Protein AF-A0A3D3JZI8-F1 (afdb_monomer_lite)

Sequence (109 aa):
FFLASILFCLAGCSRTSESNSRIYIEGKMSGNLIAPDAIEVKIVNEGLIISETKLASDYAFKLSGPLVSSGYSELQINKKIKSFSASKPGCILNSDSKSIQIPAGTTYL

pLDDT: mean 84.15, std 17.11, range [43.41, 98.12]

Radius of gyration: 20.2 Å; chains: 1; bounding box: 57×46×51 Å

Secondary structure (DSSP, 8-state):
----------S------GGG-EEEEEEEEESS---GGG-EEEEEETTEEEEEEEPPTTSEEEEEEE---SS-EEEEESS--SEEEESSTT-EE-TTSSEEEEPTTS---

Structure (mmCIF, N/CA/C/O backbone):
data_AF-A0A3D3JZI8-F1
#
_entry.id   AF-A0A3D3JZI8-F1
#
loop_
_atom_site.group_PDB
_atom_site.id
_atom_site.type_symbol
_atom_site.label_atom_id
_atom_site.label_alt_id
_atom_site.label_comp_id
_atom_site.label_asym_id
_atom_site.label_entity_id
_atom_site.label_seq_id
_atom_site.pdbx_PDB_ins_code
_atom_site.Cartn_x
_atom_site.Cartn_y
_atom_site.Cartn_z
_atom_site.occupancy
_atom_site.B_iso_or_equiv
_atom_site.auth_seq_id
_atom_site.auth_comp_id
_atom_site.auth_asym_id
_atom_site.auth_atom_id
_atom_site.pdbx_PDB_model_num
ATOM 1 N N . PHE A 1 1 ? 43.419 -35.975 -35.954 1.00 43.41 1 PHE A N 1
ATOM 2 C CA . PHE A 1 1 ? 43.543 -34.823 -35.042 1.00 43.41 1 PHE A CA 1
ATOM 3 C C . PHE A 1 1 ? 42.396 -33.877 -35.358 1.00 43.41 1 PHE A C 1
ATOM 5 O O . PHE A 1 1 ? 42.267 -33.436 -36.490 1.00 43.41 1 PHE A O 1
ATOM 12 N N . PHE A 1 2 ? 41.485 -33.755 -34.401 1.00 43.69 2 PHE A N 1
ATOM 13 C CA . PHE A 1 2 ? 40.118 -33.249 -34.511 1.00 43.69 2 PHE A CA 1
ATOM 14 C C . PHE A 1 2 ? 40.155 -31.726 -34.305 1.00 43.69 2 PHE A C 1
ATOM 16 O O . PHE A 1 2 ? 40.405 -31.291 -33.185 1.00 43.69 2 PHE A O 1
ATOM 23 N N . LEU A 1 3 ? 39.998 -30.909 -35.355 1.00 50.66 3 LEU A N 1
ATOM 24 C CA . LEU A 1 3 ? 40.055 -29.446 -35.220 1.00 50.66 3 LEU A CA 1
ATOM 25 C C . LEU A 1 3 ? 38.669 -28.817 -35.418 1.00 50.66 3 LEU A C 1
ATOM 27 O O . LEU A 1 3 ? 38.298 -28.369 -36.496 1.00 50.66 3 LEU A O 1
ATOM 31 N N . ALA A 1 4 ? 37.919 -28.849 -34.318 1.00 52.25 4 ALA A N 1
ATOM 32 C CA . ALA A 1 4 ? 37.066 -27.769 -33.833 1.00 52.25 4 ALA A CA 1
ATOM 33 C C . ALA A 1 4 ? 36.132 -27.080 -34.849 1.00 52.25 4 ALA A C 1
ATOM 35 O O . ALA A 1 4 ? 36.201 -25.875 -35.081 1.00 52.25 4 ALA A O 1
ATOM 36 N N . SER A 1 5 ? 35.142 -27.828 -35.339 1.00 57.66 5 SER A N 1
ATOM 37 C CA . SER A 1 5 ? 33.788 -27.274 -35.426 1.00 57.66 5 SER A CA 1
ATOM 38 C C . SER A 1 5 ? 33.321 -26.993 -33.999 1.00 57.66 5 SER 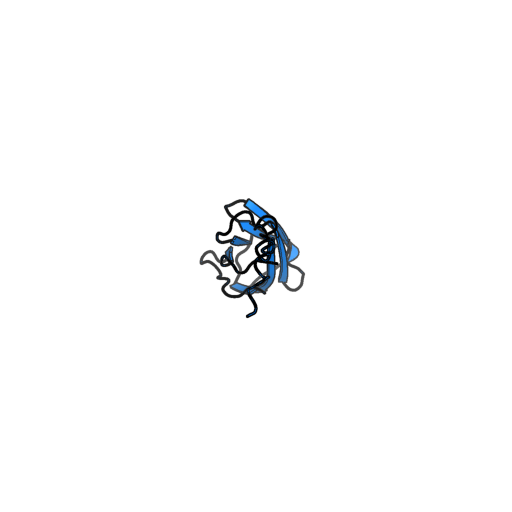A C 1
ATOM 40 O O . SER A 1 5 ? 33.234 -27.944 -33.240 1.00 57.66 5 SER A O 1
ATOM 42 N N . ILE A 1 6 ? 33.118 -25.727 -33.626 1.00 61.94 6 ILE A N 1
ATOM 43 C CA . ILE A 1 6 ? 32.217 -25.190 -32.580 1.00 61.94 6 ILE A CA 1
ATOM 44 C C . ILE A 1 6 ? 32.674 -23.740 -32.362 1.00 61.94 6 ILE A C 1
ATOM 46 O O . ILE A 1 6 ? 33.572 -23.475 -31.572 1.00 61.94 6 ILE A O 1
ATOM 50 N N . LEU A 1 7 ? 32.074 -22.789 -33.079 1.00 54.59 7 LEU A N 1
ATOM 51 C CA . LEU A 1 7 ? 31.958 -21.413 -32.585 1.00 54.59 7 LEU A CA 1
ATOM 52 C C . LEU A 1 7 ? 30.802 -20.692 -33.292 1.00 54.59 7 LEU A C 1
ATOM 54 O O . LEU A 1 7 ? 30.973 -19.699 -33.987 1.00 54.59 7 LEU A O 1
ATOM 58 N N . PHE A 1 8 ? 29.599 -21.237 -33.121 1.00 51.75 8 PHE A N 1
ATOM 59 C CA . PHE A 1 8 ? 28.338 -20.596 -33.502 1.00 51.75 8 PHE A CA 1
ATOM 60 C C . PHE A 1 8 ? 27.408 -20.579 -32.277 1.00 51.75 8 PHE A C 1
ATOM 62 O O . PHE A 1 8 ? 26.333 -21.159 -32.280 1.00 51.75 8 PHE A O 1
ATOM 69 N N . CYS A 1 9 ? 27.864 -19.955 -31.184 1.00 52.31 9 CYS A N 1
ATOM 70 C CA . CYS A 1 9 ? 27.094 -19.798 -29.940 1.00 52.31 9 CYS A CA 1
ATOM 71 C C . CYS A 1 9 ? 27.108 -18.345 -29.435 1.00 52.31 9 CYS A C 1
ATOM 73 O O . CYS A 1 9 ? 27.309 -18.105 -28.250 1.00 52.31 9 CYS A O 1
ATOM 75 N N . LEU A 1 10 ? 26.926 -17.358 -30.321 1.00 50.56 10 LEU A N 1
ATOM 76 C CA . LEU A 1 10 ? 26.801 -15.946 -29.910 1.00 50.56 10 LEU A CA 1
ATOM 77 C C . LEU A 1 10 ? 25.410 -15.339 -30.149 1.00 50.56 10 LEU A C 1
ATOM 79 O O . LEU A 1 10 ? 25.210 -14.155 -29.900 1.00 50.56 10 LEU A O 1
ATOM 83 N N . ALA A 1 11 ? 24.419 -16.135 -30.551 1.00 57.06 11 ALA A N 1
ATOM 84 C CA . ALA A 1 11 ? 23.027 -15.699 -30.611 1.00 57.06 11 ALA A CA 1
ATOM 85 C C . ALA A 1 11 ? 22.235 -16.371 -29.484 1.00 57.06 11 ALA A C 1
ATOM 87 O O . ALA A 1 11 ? 21.705 -17.463 -29.666 1.00 57.06 11 ALA A O 1
ATOM 88 N N . GLY A 1 12 ? 22.195 -15.758 -28.299 1.00 52.25 12 GLY A N 1
ATOM 89 C CA . GLY A 1 12 ? 21.444 -16.369 -27.201 1.00 52.25 12 GLY A CA 1
ATOM 90 C C . GLY A 1 12 ? 21.507 -15.710 -25.831 1.00 52.25 12 GLY A C 1
ATOM 91 O O . GLY A 1 12 ? 21.395 -16.421 -24.846 1.00 52.25 12 GLY A O 1
ATOM 92 N N . CYS A 1 13 ? 21.655 -14.390 -25.731 1.00 53.34 13 CYS A N 1
ATOM 93 C CA . CYS A 1 13 ? 21.175 -13.686 -24.541 1.00 53.34 13 CYS A CA 1
ATOM 94 C C . CYS A 1 13 ? 20.096 -12.718 -24.998 1.00 53.34 13 CYS A C 1
ATOM 96 O O . CYS A 1 13 ? 20.380 -11.603 -25.440 1.00 53.34 13 CYS A O 1
ATOM 98 N N . SER A 1 14 ? 18.847 -13.175 -24.935 1.00 49.62 14 SER A N 1
ATOM 99 C CA . SER A 1 14 ? 17.686 -12.296 -24.936 1.00 49.62 14 SER A CA 1
ATOM 100 C C . SER A 1 14 ? 17.922 -11.225 -23.878 1.00 49.62 14 SER A C 1
ATOM 102 O O . SER A 1 14 ? 17.930 -11.513 -22.682 1.00 49.62 14 SER A O 1
ATOM 104 N N . ARG A 1 15 ? 18.156 -9.986 -24.319 1.00 45.03 15 ARG A N 1
ATOM 105 C CA . ARG A 1 15 ? 18.004 -8.823 -23.453 1.00 45.03 15 ARG A CA 1
ATOM 106 C C . ARG A 1 15 ? 16.526 -8.788 -23.093 1.00 45.03 15 ARG A C 1
ATOM 108 O O . ARG A 1 15 ? 15.723 -8.269 -23.864 1.00 45.03 15 ARG A O 1
ATOM 115 N N . THR A 1 16 ? 16.162 -9.392 -21.968 1.00 48.59 16 THR A N 1
ATOM 116 C CA . THR A 1 16 ? 14.909 -9.090 -21.283 1.00 48.59 16 THR A CA 1
ATOM 117 C C . THR A 1 16 ? 15.047 -7.635 -20.862 1.00 48.59 16 THR A C 1
ATOM 119 O O . THR A 1 16 ? 15.605 -7.329 -19.814 1.00 48.59 16 THR A O 1
ATOM 122 N N . SER A 1 17 ? 14.725 -6.721 -21.776 1.00 49.16 17 SER A N 1
ATOM 123 C CA . SER A 1 17 ? 14.827 -5.299 -21.518 1.00 49.16 17 SER A CA 1
ATOM 124 C C . SER A 1 17 ? 13.854 -4.978 -20.395 1.00 49.16 17 SER A C 1
ATOM 126 O O . SER A 1 17 ? 12.710 -5.429 -20.387 1.00 49.16 17 SER A O 1
ATOM 128 N N . GLU A 1 18 ? 14.322 -4.171 -19.456 1.00 54.19 18 GLU A N 1
ATOM 129 C CA . GLU A 1 18 ? 13.637 -3.637 -18.275 1.00 54.19 18 GLU A CA 1
ATOM 130 C C . GLU A 1 18 ? 12.272 -2.963 -18.567 1.00 54.19 18 GLU A C 1
ATOM 132 O O . GLU A 1 18 ? 11.579 -2.544 -17.643 1.00 54.19 18 GLU A O 1
ATOM 137 N N . SER A 1 19 ? 11.859 -2.913 -19.840 1.00 54.41 19 SER A N 1
ATOM 138 C CA . SER A 1 19 ? 10.663 -2.299 -20.421 1.00 54.41 19 SER A CA 1
ATOM 139 C C . SER A 1 19 ? 9.324 -2.783 -19.856 1.00 54.41 19 SER A C 1
ATOM 141 O O . SER A 1 19 ? 8.317 -2.129 -20.108 1.00 54.41 19 SER A O 1
ATOM 143 N N . ASN A 1 20 ? 9.276 -3.905 -19.136 1.00 65.00 20 ASN A N 1
ATOM 144 C CA . ASN A 1 20 ? 8.046 -4.422 -18.521 1.00 65.00 20 ASN A CA 1
ATOM 145 C C . ASN A 1 20 ? 8.178 -4.622 -17.008 1.00 65.00 20 ASN A C 1
ATOM 147 O O . ASN A 1 20 ? 7.393 -5.367 -16.425 1.00 65.00 20 ASN A O 1
ATOM 151 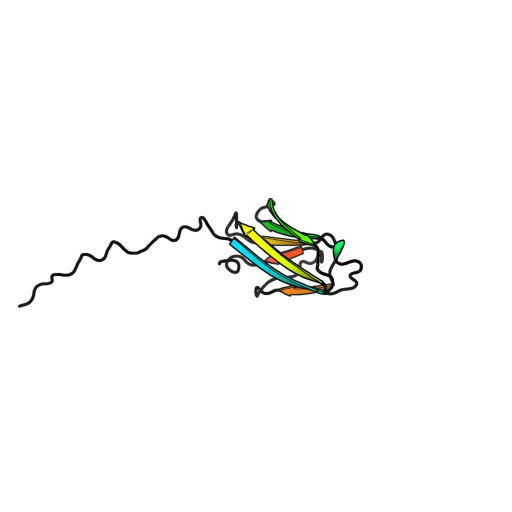N N . SER A 1 21 ? 9.156 -3.975 -16.367 1.00 79.44 21 SER A N 1
ATOM 152 C CA . SER A 1 21 ? 9.301 -4.054 -14.914 1.00 79.44 21 SER A CA 1
ATOM 153 C C . SER A 1 21 ? 8.025 -3.548 -14.247 1.00 79.44 21 SER A C 1
ATOM 155 O O . SER A 1 21 ? 7.536 -2.455 -14.541 1.00 79.44 21 SER A O 1
ATOM 157 N N . ARG A 1 22 ? 7.463 -4.352 -13.348 1.00 85.69 22 ARG A N 1
ATOM 158 C CA . ARG A 1 22 ? 6.279 -3.989 -12.569 1.00 85.69 22 ARG A CA 1
ATOM 159 C C . ARG A 1 22 ? 6.649 -3.909 -11.109 1.00 85.69 22 ARG A C 1
ATOM 161 O O . ARG A 1 22 ? 7.569 -4.575 -10.659 1.00 85.69 22 ARG A O 1
ATOM 168 N N . ILE A 1 23 ? 5.902 -3.104 -10.376 1.00 89.00 23 ILE A N 1
ATOM 169 C CA . ILE A 1 23 ? 5.852 -3.160 -8.927 1.00 89.00 23 ILE A CA 1
ATOM 170 C C . ILE A 1 23 ? 4.618 -3.936 -8.504 1.00 89.00 23 ILE A C 1
ATOM 172 O O . ILE A 1 23 ? 3.539 -3.752 -9.062 1.00 89.00 23 ILE A O 1
ATOM 176 N N . TYR A 1 24 ? 4.797 -4.824 -7.531 1.00 91.56 24 TYR A N 1
ATOM 177 C CA . TYR A 1 24 ? 3.736 -5.578 -6.883 1.00 91.56 24 TYR A CA 1
ATOM 178 C C . TYR A 1 24 ? 3.983 -5.604 -5.382 1.00 91.56 24 TYR A C 1
ATOM 180 O O . TYR A 1 24 ? 5.070 -5.982 -4.937 1.00 91.56 24 TYR A O 1
ATOM 188 N N . ILE A 1 25 ? 2.964 -5.251 -4.608 1.00 93.25 25 ILE A N 1
ATOM 189 C CA . ILE A 1 25 ? 3.010 -5.334 -3.154 1.00 93.25 25 ILE A CA 1
ATOM 190 C C . ILE A 1 25 ? 1.616 -5.590 -2.595 1.00 93.25 25 ILE A C 1
ATOM 192 O O . ILE A 1 25 ? 0.618 -5.020 -3.034 1.00 93.25 25 ILE A O 1
ATOM 196 N N . GLU A 1 26 ? 1.561 -6.466 -1.606 1.00 96.19 26 GLU A N 1
ATOM 197 C CA . GLU A 1 26 ? 0.370 -6.736 -0.813 1.00 96.19 26 GLU A CA 1
ATOM 198 C C . GLU A 1 26 ? 0.762 -6.768 0.656 1.00 96.19 26 GLU A C 1
ATOM 200 O O . GLU A 1 26 ? 1.935 -6.951 0.992 1.00 96.19 26 GLU A O 1
ATOM 205 N N . GLY A 1 27 ? -0.208 -6.572 1.533 1.00 96.69 27 GLY A N 1
ATOM 206 C CA . GLY A 1 27 ? 0.063 -6.485 2.954 1.00 96.69 27 GLY A CA 1
ATOM 207 C C . GLY A 1 27 ? -1.176 -6.200 3.774 1.00 96.69 27 GLY A C 1
ATOM 208 O O . GLY A 1 27 ? -2.290 -6.158 3.252 1.00 96.69 27 GLY A O 1
ATOM 209 N N . LYS A 1 28 ? -0.965 -5.985 5.071 1.00 97.44 28 LYS A N 1
ATOM 210 C CA . LYS A 1 28 ? -2.002 -5.558 6.019 1.00 97.44 28 LYS A CA 1
ATOM 211 C C . LYS A 1 28 ? -1.510 -4.401 6.866 1.00 97.44 28 LYS A C 1
ATOM 213 O O . LYS A 1 28 ? -0.347 -4.393 7.273 1.00 97.44 28 LYS A O 1
ATOM 218 N N . MET A 1 29 ? -2.400 -3.461 7.155 1.00 95.50 29 MET A N 1
ATOM 219 C CA . MET A 1 29 ? -2.131 -2.336 8.049 1.00 95.50 29 MET A CA 1
ATOM 220 C C . MET A 1 29 ? -2.763 -2.568 9.415 1.00 95.50 29 MET A C 1
ATOM 222 O O . MET A 1 29 ? -3.848 -3.131 9.525 1.00 95.50 29 MET A O 1
ATOM 226 N N . SER A 1 30 ? -2.091 -2.084 10.454 1.00 90.19 30 SER A N 1
ATOM 227 C CA . SER A 1 30 ? -2.536 -2.204 11.838 1.00 90.19 30 SER A CA 1
ATOM 228 C C . SER A 1 30 ? -2.438 -0.857 12.554 1.00 90.19 30 SER A C 1
ATOM 230 O O . SER A 1 30 ? -1.531 -0.052 12.322 1.00 90.19 30 SER A O 1
ATOM 232 N N . GLY A 1 31 ? -3.380 -0.607 13.460 1.00 79.44 31 GLY A N 1
ATOM 233 C CA . GLY A 1 31 ? -3.479 0.624 14.243 1.00 79.44 31 GLY A CA 1
ATOM 234 C C . GLY A 1 31 ? -4.912 0.885 14.700 1.00 79.44 31 GLY A C 1
ATOM 235 O O . GLY A 1 31 ? -5.772 0.020 14.564 1.00 79.44 31 GLY A O 1
ATOM 236 N N . ASN A 1 32 ? -5.179 2.095 15.195 1.00 82.25 32 ASN A N 1
ATOM 237 C CA . ASN A 1 32 ? -6.545 2.562 15.467 1.00 82.25 32 ASN A CA 1
ATOM 238 C C . ASN A 1 32 ? -7.210 3.012 14.157 1.00 82.25 32 ASN A C 1
ATOM 240 O O . ASN A 1 32 ? -7.514 4.189 13.967 1.00 82.25 32 ASN A O 1
ATOM 244 N N . LEU A 1 33 ? -7.340 2.075 13.220 1.00 85.06 33 LEU A N 1
ATOM 245 C CA . LEU A 1 33 ? -7.923 2.299 11.906 1.00 85.06 33 LEU A CA 1
ATOM 246 C C . LEU A 1 33 ? -9.425 2.021 11.989 1.00 85.06 33 LEU A C 1
ATOM 248 O O . LEU A 1 33 ? -9.839 0.943 12.398 1.00 85.06 33 LEU A O 1
ATOM 252 N N . ILE A 1 34 ? -10.232 3.013 11.625 1.00 88.19 34 ILE A N 1
ATOM 253 C CA 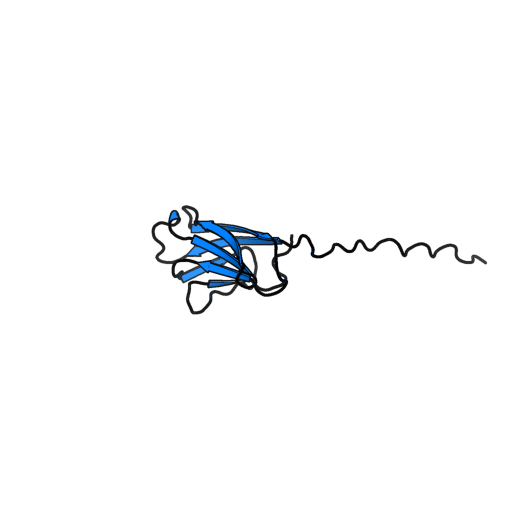. ILE A 1 34 ? -11.693 2.920 11.542 1.00 88.19 34 ILE A CA 1
ATOM 254 C C . ILE A 1 34 ? -12.062 3.190 10.083 1.00 88.19 34 ILE A C 1
ATOM 256 O O . ILE A 1 34 ? -11.418 4.030 9.456 1.00 88.19 34 ILE A O 1
ATOM 260 N N . ALA A 1 35 ? -13.088 2.504 9.570 1.00 92.19 35 ALA A N 1
ATOM 261 C CA . ALA A 1 35 ? -13.545 2.611 8.180 1.00 92.19 35 ALA A CA 1
ATOM 262 C C . ALA A 1 35 ? -12.421 2.293 7.164 1.00 92.19 35 ALA A C 1
ATOM 264 O O . ALA A 1 35 ? -11.866 3.202 6.542 1.00 92.19 35 ALA A O 1
ATOM 265 N N . PRO A 1 36 ? -12.028 1.011 7.016 1.00 91.44 36 PRO A N 1
ATOM 266 C CA . PRO A 1 36 ? -10.939 0.616 6.115 1.00 91.44 36 PRO A CA 1
ATOM 267 C C . PRO A 1 36 ? -11.151 1.062 4.657 1.00 91.44 36 PRO A C 1
ATOM 269 O O . PRO A 1 36 ? -10.200 1.437 3.977 1.00 91.44 36 PRO A O 1
ATOM 272 N N . ASP A 1 37 ? -12.397 1.131 4.201 1.00 93.88 37 ASP A N 1
ATOM 273 C CA . ASP A 1 37 ? -12.801 1.598 2.871 1.00 93.88 37 ASP A CA 1
ATOM 274 C C . ASP A 1 37 ? -12.606 3.113 2.639 1.00 93.88 37 ASP A C 1
ATOM 276 O O . ASP A 1 37 ? -12.694 3.596 1.503 1.00 93.88 37 ASP A O 1
ATOM 280 N N . ALA A 1 38 ? -12.318 3.878 3.695 1.00 94.38 38 ALA A N 1
ATOM 281 C CA . ALA A 1 38 ? -11.920 5.284 3.625 1.00 94.38 38 ALA A CA 1
ATOM 282 C C . ALA A 1 38 ? -10.390 5.481 3.632 1.00 94.38 38 ALA A C 1
ATOM 284 O O . ALA A 1 38 ? -9.909 6.610 3.473 1.00 94.38 38 ALA A O 1
ATOM 285 N N . ILE A 1 39 ? -9.615 4.410 3.832 1.00 96.19 39 ILE A N 1
ATOM 286 C CA . ILE A 1 39 ? -8.153 4.461 3.869 1.00 96.19 39 ILE A CA 1
ATOM 287 C C . ILE A 1 39 ? -7.615 4.151 2.475 1.00 96.19 39 ILE A C 1
ATOM 289 O O . ILE A 1 39 ? -7.698 3.019 2.004 1.00 96.19 39 ILE A O 1
ATOM 293 N N . GLU A 1 40 ? -7.057 5.170 1.831 1.00 97.62 40 GLU A N 1
ATOM 294 C CA . GLU A 1 40 ? -6.432 5.071 0.514 1.00 97.62 40 GLU A CA 1
ATOM 295 C C . GLU A 1 40 ? -4.948 4.751 0.651 1.00 97.62 40 GLU A C 1
ATOM 297 O O . GLU A 1 40 ? -4.246 5.354 1.470 1.00 97.62 40 GLU A O 1
ATOM 302 N N . VAL A 1 41 ? -4.478 3.842 -0.198 1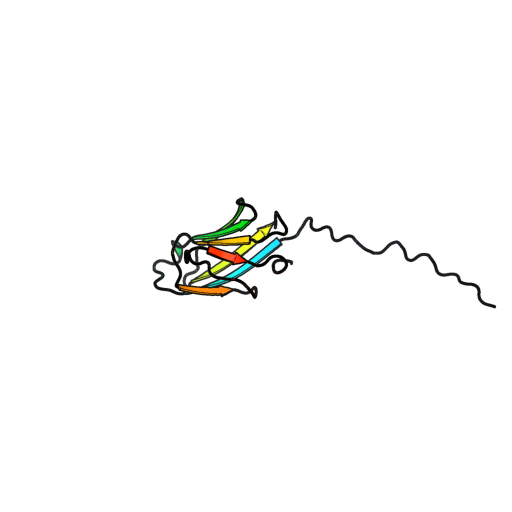.00 98.06 41 VAL A N 1
ATOM 303 C CA . VAL A 1 41 ? -3.076 3.448 -0.322 1.00 98.06 41 VAL A CA 1
ATOM 304 C C . VAL A 1 41 ? -2.664 3.597 -1.780 1.00 98.06 41 VAL A C 1
ATOM 306 O O . VAL A 1 41 ? -3.339 3.075 -2.668 1.00 98.06 41 VAL A O 1
ATOM 309 N N . LYS A 1 42 ? -1.562 4.304 -2.033 1.00 98.12 42 LYS A N 1
ATOM 310 C CA . LYS A 1 42 ? -1.075 4.622 -3.383 1.00 98.12 42 LYS A CA 1
ATOM 311 C C . LYS A 1 42 ? 0.365 4.179 -3.536 1.00 98.12 42 LYS A C 1
ATOM 313 O O . LYS A 1 42 ? 1.170 4.485 -2.665 1.00 98.12 42 LYS A O 1
ATOM 318 N N . ILE A 1 43 ? 0.700 3.513 -4.638 1.00 96.12 43 ILE A N 1
ATOM 319 C CA . ILE A 1 43 ? 2.103 3.372 -5.038 1.00 96.12 43 ILE A CA 1
ATOM 320 C C . ILE A 1 43 ? 2.525 4.672 -5.714 1.00 96.12 43 ILE A C 1
ATOM 322 O O . ILE A 1 43 ? 1.902 5.082 -6.695 1.00 96.12 43 ILE A O 1
ATOM 326 N N . VAL A 1 44 ? 3.609 5.266 -5.227 1.00 95.88 44 VAL A N 1
ATOM 327 C CA . VAL A 1 44 ? 4.271 6.419 -5.833 1.00 95.88 44 VAL A CA 1
ATOM 328 C C . VAL A 1 44 ? 5.705 6.050 -6.202 1.00 95.88 44 VAL A C 1
ATOM 330 O O . VAL A 1 44 ? 6.422 5.452 -5.402 1.00 95.88 44 VAL A O 1
ATOM 333 N N . ASN A 1 45 ? 6.132 6.401 -7.413 1.00 92.12 45 ASN A N 1
ATOM 334 C CA . ASN A 1 45 ? 7.506 6.226 -7.887 1.00 92.12 45 ASN A CA 1
ATOM 335 C C . ASN A 1 45 ? 7.915 7.485 -8.662 1.00 92.12 45 ASN A C 1
ATOM 337 O O . ASN A 1 45 ? 7.191 7.908 -9.559 1.00 92.12 45 ASN A O 1
ATOM 341 N N . GLU A 1 46 ? 9.018 8.127 -8.257 1.00 89.25 46 GLU A N 1
ATOM 342 C CA . GLU A 1 46 ? 9.463 9.432 -8.796 1.00 89.25 46 GLU A CA 1
ATOM 343 C C . GLU A 1 46 ? 8.363 10.514 -8.782 1.00 89.25 46 GLU A C 1
ATOM 345 O O . GLU A 1 46 ? 8.212 11.302 -9.713 1.00 89.25 46 GLU A O 1
ATOM 350 N N . GLY A 1 47 ? 7.529 10.524 -7.737 1.00 90.19 47 GLY A N 1
ATOM 351 C CA . GLY A 1 47 ? 6.415 11.470 -7.603 1.00 90.19 47 GLY A CA 1
ATOM 352 C C . GLY A 1 47 ? 5.187 11.163 -8.471 1.00 90.19 47 GLY A C 1
ATOM 353 O O . GLY A 1 47 ? 4.176 11.853 -8.346 1.00 90.19 47 GLY A O 1
ATOM 354 N N . LEU A 1 48 ? 5.224 10.121 -9.305 1.00 92.50 48 LEU A N 1
ATOM 355 C CA . LEU A 1 48 ? 4.081 9.682 -10.103 1.00 92.50 48 LEU A CA 1
ATOM 356 C C . LEU A 1 48 ? 3.257 8.643 -9.345 1.00 92.50 48 LEU A C 1
ATOM 358 O O . LEU A 1 48 ? 3.800 7.664 -8.831 1.00 92.50 48 LEU A O 1
ATOM 362 N N . ILE A 1 49 ? 1.936 8.830 -9.316 1.00 96.06 49 ILE A N 1
ATOM 363 C CA . ILE A 1 49 ? 1.003 7.821 -8.807 1.00 96.06 49 ILE A CA 1
ATOM 364 C C . ILE A 1 49 ? 0.907 6.700 -9.840 1.00 96.06 49 ILE A C 1
ATOM 366 O O . ILE A 1 49 ? 0.444 6.904 -10.959 1.00 96.06 49 ILE A O 1
ATOM 370 N N . ILE A 1 50 ? 1.338 5.508 -9.443 1.00 95.12 50 ILE A N 1
ATOM 371 C CA . ILE A 1 50 ? 1.375 4.318 -10.294 1.00 95.12 50 ILE A CA 1
ATOM 372 C C . ILE A 1 50 ? 0.065 3.536 -10.207 1.00 95.12 50 ILE A C 1
ATOM 374 O O . ILE A 1 50 ? -0.436 3.020 -11.202 1.00 95.12 50 ILE A O 1
ATOM 378 N N . SER A 1 51 ? -0.470 3.400 -8.994 1.00 96.56 51 SER A N 1
ATOM 379 C CA . SER A 1 51 ? -1.734 2.715 -8.724 1.00 96.56 51 SER A CA 1
ATOM 380 C C . SER A 1 51 ? -2.275 3.124 -7.360 1.00 96.56 51 SER A C 1
ATOM 382 O O . SER A 1 51 ? -1.519 3.575 -6.495 1.00 96.56 51 SER A O 1
ATOM 384 N N . GLU A 1 52 ? -3.575 2.937 -7.163 1.00 98.06 52 GLU A N 1
ATOM 385 C CA . GLU A 1 52 ? -4.267 3.231 -5.913 1.00 98.06 52 GLU A CA 1
ATOM 386 C C . GLU A 1 52 ? -5.288 2.147 -5.563 1.00 98.06 52 GLU A C 1
ATOM 388 O O . GLU A 1 52 ? -5.824 1.460 -6.432 1.00 98.06 52 GLU A O 1
ATOM 393 N N . THR A 1 53 ? -5.532 1.974 -4.267 1.00 97.88 53 THR A N 1
ATOM 394 C CA . THR A 1 53 ? -6.551 1.078 -3.721 1.00 97.88 53 THR A CA 1
ATOM 395 C C . THR A 1 53 ? -7.067 1.637 -2.405 1.00 97.88 53 THR A C 1
ATOM 397 O O . THR A 1 53 ? -6.462 2.521 -1.795 1.00 97.88 53 THR A O 1
ATOM 400 N N . LYS A 1 54 ? -8.168 1.064 -1.934 1.00 97.62 54 LYS A N 1
ATOM 401 C CA . LYS A 1 54 ? -8.626 1.184 -0.551 1.00 97.62 54 LYS A CA 1
ATOM 402 C C . LYS A 1 54 ? -8.289 -0.083 0.223 1.00 97.62 54 LYS A C 1
ATOM 404 O O . LYS A 1 54 ? -8.076 -1.132 -0.397 1.00 97.62 54 LYS A O 1
ATOM 409 N N . LEU A 1 55 ? -8.230 0.005 1.551 1.00 97.31 55 LEU A N 1
ATOM 410 C CA . LEU A 1 55 ? -8.096 -1.199 2.366 1.00 97.31 55 LEU A CA 1
ATOM 411 C C . LEU A 1 55 ? -9.369 -2.046 2.280 1.00 97.31 55 LEU A C 1
ATOM 413 O O . LEU A 1 55 ? -10.488 -1.532 2.271 1.00 97.31 55 LEU A O 1
ATOM 417 N N . ALA A 1 56 ? -9.186 -3.361 2.260 1.00 97.56 56 ALA A N 1
ATOM 418 C CA . ALA A 1 56 ? -10.260 -4.318 2.462 1.00 97.56 56 ALA A CA 1
ATOM 419 C C . ALA A 1 56 ? -10.745 -4.295 3.923 1.00 97.56 56 ALA A C 1
ATOM 421 O O . ALA A 1 56 ? -10.094 -3.741 4.811 1.00 97.56 56 ALA A O 1
ATOM 422 N N . SER A 1 57 ? -11.880 -4.942 4.199 1.00 95.62 57 SER A N 1
ATOM 423 C CA . SER A 1 57 ? -12.480 -5.001 5.542 1.00 95.62 57 SER A CA 1
ATOM 424 C C . SER A 1 57 ? -11.566 -5.611 6.612 1.00 95.62 57 SER A C 1
ATOM 426 O O . SER A 1 57 ? -11.740 -5.339 7.795 1.00 95.62 57 SER A O 1
ATOM 428 N N . ASP A 1 58 ? -10.597 -6.432 6.207 1.00 95.44 58 ASP A N 1
ATOM 429 C CA . ASP A 1 58 ? -9.578 -7.040 7.067 1.00 95.44 58 ASP A CA 1
ATOM 430 C C . ASP A 1 58 ? -8.261 -6.239 7.107 1.00 95.44 58 ASP A C 1
ATOM 432 O O . ASP A 1 58 ? -7.224 -6.763 7.527 1.00 95.44 58 ASP A O 1
ATOM 436 N N . TYR A 1 59 ? -8.309 -4.980 6.661 1.00 97.00 59 TYR A N 1
ATOM 437 C CA . TYR A 1 59 ? -7.194 -4.038 6.554 1.00 97.00 59 TYR A CA 1
ATOM 438 C C . TYR A 1 59 ? -6.092 -4.463 5.574 1.00 97.00 59 TYR A C 1
ATOM 440 O O . TYR A 1 59 ? -4.971 -3.943 5.637 1.00 97.00 59 TYR A O 1
ATOM 448 N N . ALA A 1 60 ? -6.394 -5.394 4.663 1.00 97.81 60 ALA A N 1
ATOM 449 C CA . ALA A 1 60 ? -5.482 -5.782 3.599 1.00 97.81 60 ALA A CA 1
ATOM 450 C C . ALA A 1 60 ? -5.449 -4.768 2.455 1.00 97.81 60 ALA A C 1
ATOM 452 O O . ALA A 1 60 ? -6.438 -4.098 2.159 1.00 97.81 60 ALA A O 1
ATOM 453 N N . PHE A 1 61 ? -4.315 -4.707 1.766 1.00 97.38 61 PHE A N 1
ATOM 454 C CA . PHE A 1 61 ? -4.163 -4.002 0.500 1.00 97.38 61 PHE A CA 1
ATOM 455 C C . PHE A 1 61 ? -3.394 -4.864 -0.494 1.00 97.38 61 PHE A C 1
ATOM 457 O O . PHE A 1 61 ? -2.587 -5.716 -0.116 1.00 97.38 61 PHE A O 1
ATOM 464 N N . LYS A 1 62 ? -3.623 -4.597 -1.777 1.00 96.75 62 LYS A N 1
ATOM 465 C CA . LYS A 1 62 ? -2.891 -5.190 -2.890 1.00 96.75 62 LYS A CA 1
ATOM 466 C C . LYS A 1 62 ? -2.809 -4.170 -4.011 1.00 96.75 62 LYS A C 1
ATOM 468 O O . LYS A 1 62 ? -3.830 -3.646 -4.444 1.00 96.75 62 LYS A O 1
ATOM 473 N N . LEU A 1 63 ? -1.595 -3.880 -4.454 1.00 95.69 63 LEU A N 1
ATOM 474 C CA . LEU A 1 63 ? -1.308 -2.878 -5.469 1.00 95.69 63 LEU A CA 1
ATOM 475 C C . LEU A 1 63 ? -0.294 -3.425 -6.461 1.00 95.69 63 LEU A C 1
ATOM 477 O O . LEU A 1 63 ? 0.617 -4.178 -6.107 1.00 95.69 63 LEU A O 1
ATOM 481 N N . SER A 1 64 ? -0.454 -3.025 -7.717 1.00 92.69 64 SER A N 1
ATOM 482 C CA . SER A 1 64 ? 0.532 -3.308 -8.745 1.00 92.69 64 SER A CA 1
ATOM 483 C C . SER A 1 64 ? 0.471 -2.291 -9.869 1.00 92.69 64 SER A C 1
ATOM 485 O O . SER A 1 64 ? -0.595 -1.744 -10.145 1.00 92.69 64 SER A O 1
ATOM 487 N N . GLY A 1 65 ? 1.582 -2.092 -10.566 1.00 91.19 65 GLY A N 1
ATOM 488 C CA . GLY A 1 65 ? 1.622 -1.231 -11.743 1.00 91.19 65 GLY A CA 1
ATOM 489 C C . GLY A 1 65 ? 3.001 -1.187 -12.392 1.00 91.19 65 GLY A C 1
ATOM 490 O O . GLY A 1 65 ? 3.883 -1.939 -11.976 1.00 91.19 65 GLY A O 1
ATOM 491 N N . PRO A 1 66 ? 3.180 -0.377 -13.444 1.00 89.25 66 PRO A N 1
ATOM 492 C CA . PRO A 1 66 ? 4.471 -0.224 -14.104 1.00 89.25 66 PRO A CA 1
ATOM 493 C C . PRO A 1 66 ? 5.496 0.424 -13.165 1.00 89.25 66 PRO A C 1
ATOM 495 O O . PRO A 1 66 ? 5.173 1.351 -12.425 1.00 89.25 66 PRO A O 1
ATOM 498 N N . LEU A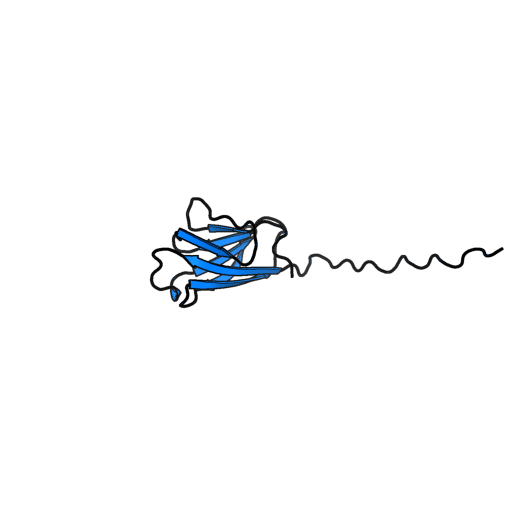 1 67 ? 6.736 -0.058 -13.204 1.00 87.19 67 LEU A N 1
ATOM 499 C CA . LEU A 1 67 ? 7.864 0.598 -12.554 1.00 87.19 67 LEU A CA 1
ATOM 500 C C . LEU A 1 67 ? 8.429 1.646 -13.521 1.00 87.19 67 LEU A C 1
ATOM 502 O O . LEU A 1 67 ? 8.889 1.292 -14.603 1.00 87.19 67 LEU A O 1
ATOM 506 N N . VAL A 1 68 ? 8.365 2.926 -13.151 1.00 84.44 68 VAL A N 1
ATOM 507 C CA . VAL A 1 68 ? 8.787 4.040 -14.023 1.00 84.44 68 VAL A CA 1
ATOM 508 C C . VAL A 1 68 ? 10.285 4.331 -13.871 1.00 84.44 68 VAL A C 1
ATOM 510 O O . VAL A 1 68 ? 10.938 4.742 -14.826 1.00 84.44 68 VAL A O 1
ATOM 513 N N . SER A 1 69 ? 10.843 4.067 -12.690 1.00 83.81 69 SER A N 1
ATOM 514 C CA . SER A 1 69 ? 12.254 4.235 -12.339 1.00 83.81 69 SER A CA 1
ATOM 515 C C . SER A 1 69 ? 12.721 3.096 -11.437 1.00 83.81 69 SER A C 1
ATOM 517 O O . SER A 1 69 ? 11.969 2.606 -10.594 1.00 83.81 69 SER A O 1
ATOM 519 N N . SER A 1 70 ? 13.996 2.718 -11.560 1.00 77.75 70 SER A N 1
ATOM 520 C CA . SER A 1 70 ? 14.655 1.721 -10.707 1.00 77.75 70 SER A CA 1
ATOM 521 C C . SER A 1 70 ? 14.955 2.216 -9.285 1.00 77.75 70 SER A C 1
ATOM 523 O O . SER A 1 70 ? 15.551 1.477 -8.502 1.00 77.75 70 SER A O 1
ATOM 525 N N . GLY A 1 71 ? 14.603 3.463 -8.959 1.00 79.88 71 GLY A N 1
ATOM 526 C CA . GLY A 1 71 ? 14.738 4.041 -7.626 1.00 79.88 71 GLY A CA 1
ATOM 527 C C . GLY A 1 71 ? 13.776 3.449 -6.590 1.00 79.88 71 GLY A C 1
ATOM 528 O O . GLY A 1 71 ? 13.088 2.448 -6.811 1.00 79.88 71 GLY A O 1
ATOM 529 N N . TYR A 1 72 ? 13.724 4.088 -5.422 1.00 82.12 72 TYR A N 1
ATOM 530 C CA . TYR A 1 72 ? 12.769 3.720 -4.381 1.00 82.12 72 TYR A CA 1
ATOM 531 C C . TYR A 1 72 ? 11.333 4.017 -4.827 1.00 82.12 72 TYR A C 1
ATOM 533 O O . TYR A 1 72 ? 11.058 4.949 -5.585 1.00 82.12 72 TYR A O 1
ATOM 541 N N . SER A 1 73 ? 10.403 3.200 -4.347 1.00 92.50 73 SER A N 1
ATOM 542 C CA . SER A 1 73 ? 8.969 3.475 -4.444 1.00 92.50 73 SER A CA 1
ATOM 543 C C . SER A 1 73 ? 8.405 3.660 -3.044 1.00 92.50 73 SER A C 1
ATOM 545 O O . SER A 1 73 ? 8.979 3.177 -2.069 1.00 92.50 73 SER A O 1
ATOM 547 N N . GLU A 1 74 ? 7.268 4.326 -2.934 1.00 95.44 74 GLU A N 1
ATOM 548 C CA . GLU A 1 74 ? 6.593 4.560 -1.663 1.00 95.44 74 GLU A CA 1
ATOM 549 C C . GLU A 1 74 ? 5.148 4.080 -1.724 1.00 95.44 74 GLU A C 1
ATOM 551 O O . GLU A 1 74 ? 4.465 4.262 -2.732 1.00 95.44 74 GLU A O 1
ATOM 556 N N . LEU A 1 75 ? 4.660 3.5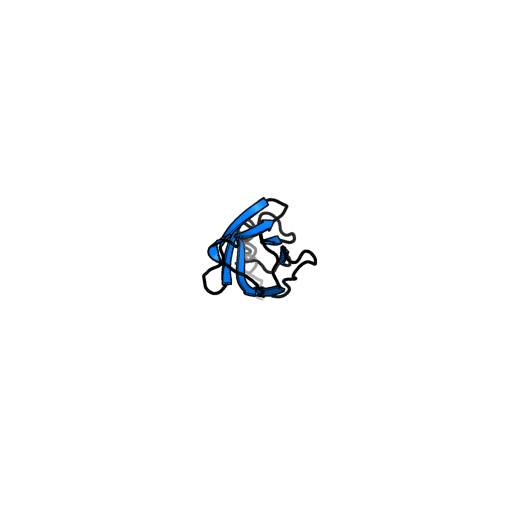06 -0.625 1.00 97.00 75 LEU A N 1
ATOM 557 C CA . LEU A 1 75 ? 3.228 3.443 -0.355 1.00 97.00 75 LEU A CA 1
ATOM 558 C C . LEU A 1 75 ? 2.826 4.686 0.420 1.00 97.00 75 LEU A C 1
ATOM 560 O O . LEU A 1 75 ? 3.206 4.820 1.580 1.00 97.00 75 LEU A O 1
ATOM 564 N N . GLN A 1 76 ? 2.036 5.563 -0.189 1.00 97.75 76 GLN A N 1
ATOM 565 C CA . GLN A 1 76 ? 1.448 6.712 0.491 1.00 97.75 76 GLN A CA 1
ATOM 566 C C . GLN A 1 76 ? 0.059 6.374 1.016 1.00 97.75 76 GLN A C 1
ATOM 568 O O . GLN A 1 76 ? -0.757 5.779 0.311 1.00 97.75 76 GLN A O 1
ATOM 573 N N . ILE A 1 77 ? -0.203 6.772 2.258 1.00 97.19 77 ILE A N 1
ATOM 574 C CA . ILE A 1 77 ? -1.405 6.434 3.015 1.00 97.19 77 ILE A CA 1
ATOM 575 C C . ILE A 1 77 ? -2.060 7.734 3.479 1.00 97.19 77 ILE A C 1
ATOM 577 O O . ILE A 1 77 ? -1.431 8.589 4.107 1.00 97.19 77 ILE A O 1
ATOM 581 N N . ASN A 1 78 ? -3.357 7.896 3.217 1.00 96.44 78 ASN A N 1
ATOM 582 C CA . ASN A 1 78 ? -4.084 9.119 3.590 1.00 96.44 78 ASN A CA 1
ATOM 583 C C . ASN A 1 78 ? -4.342 9.254 5.113 1.00 96.44 78 ASN A C 1
ATOM 585 O O . ASN A 1 78 ? -4.847 10.279 5.586 1.00 96.44 78 ASN A O 1
ATOM 589 N N . LYS A 1 79 ? -3.970 8.243 5.906 1.00 93.81 79 LYS A N 1
ATOM 590 C CA . LYS A 1 79 ? -4.112 8.171 7.367 1.00 93.81 79 LYS A CA 1
ATOM 591 C C . LYS A 1 79 ? -2.821 7.675 8.016 1.00 93.81 79 LYS A C 1
ATOM 593 O O . LYS A 1 79 ? -2.035 6.971 7.397 1.00 93.81 79 LYS A O 1
ATOM 598 N N . LYS A 1 80 ? -2.623 8.041 9.288 1.00 94.12 80 LYS A N 1
ATOM 599 C CA . LYS A 1 80 ? -1.515 7.504 10.085 1.00 94.12 80 LYS A CA 1
ATOM 600 C C . LYS A 1 80 ? -1.789 6.045 10.447 1.00 94.12 80 LYS A C 1
ATOM 602 O O . LYS A 1 80 ? -2.883 5.740 10.921 1.00 94.12 80 LYS A O 1
ATOM 607 N N . ILE A 1 81 ? -0.789 5.189 10.295 1.00 94.94 81 ILE A N 1
ATOM 608 C CA . ILE A 1 81 ? -0.820 3.787 10.724 1.00 94.94 81 ILE A CA 1
ATOM 609 C C . ILE A 1 81 ? 0.165 3.554 11.871 1.00 94.94 81 ILE A C 1
ATOM 611 O O . ILE A 1 81 ? 1.099 4.326 12.060 1.00 94.94 81 ILE A O 1
ATOM 615 N N . LYS A 1 82 ? -0.044 2.498 12.662 1.00 95.00 82 LYS A N 1
ATOM 616 C CA . LYS A 1 82 ? 0.875 2.135 13.753 1.00 95.00 82 LYS A CA 1
ATOM 617 C C . LYS A 1 82 ? 1.945 1.160 13.273 1.00 95.00 82 LYS A C 1
ATOM 619 O O . LYS A 1 82 ? 3.101 1.264 13.668 1.00 95.00 82 LYS A O 1
ATOM 624 N N . SER A 1 83 ? 1.543 0.185 12.467 1.00 95.75 83 SER A N 1
ATOM 625 C CA . SER A 1 83 ? 2.426 -0.828 11.900 1.00 95.75 83 SER A CA 1
ATOM 626 C C . SER A 1 83 ? 1.811 -1.437 10.643 1.00 95.75 83 SER A C 1
ATOM 628 O O . SER A 1 83 ? 0.642 -1.203 10.325 1.00 95.75 83 SER A O 1
ATOM 630 N N . PHE A 1 84 ? 2.605 -2.219 9.918 1.00 97.00 84 PHE A N 1
ATOM 631 C CA . PHE A 1 84 ? 2.169 -2.925 8.723 1.00 97.00 84 PHE A CA 1
ATOM 632 C C . PHE A 1 84 ? 2.899 -4.263 8.582 1.00 97.00 84 PHE A C 1
ATOM 634 O O . PHE A 1 84 ? 3.904 -4.521 9.245 1.00 97.00 84 PHE A O 1
ATOM 641 N N . SER A 1 85 ? 2.383 -5.095 7.689 1.00 96.75 85 SER A N 1
ATOM 642 C CA . SER A 1 85 ? 3.076 -6.238 7.098 1.00 96.75 85 SER A CA 1
ATOM 643 C C . SER A 1 85 ? 3.047 -6.085 5.582 1.00 96.75 85 SER A C 1
ATOM 645 O O . SER A 1 85 ? 2.108 -5.490 5.049 1.00 96.75 85 SER A O 1
ATOM 647 N N . ALA A 1 86 ? 4.061 -6.601 4.895 1.00 95.12 86 ALA A N 1
ATOM 648 C CA . ALA A 1 86 ? 4.144 -6.572 3.442 1.00 95.12 86 ALA A CA 1
ATOM 649 C C . ALA A 1 86 ? 4.738 -7.878 2.912 1.00 95.12 86 ALA A C 1
ATOM 651 O O . ALA A 1 86 ? 5.577 -8.499 3.563 1.00 95.12 86 ALA A O 1
ATOM 652 N N . SER A 1 87 ? 4.337 -8.261 1.703 1.00 93.00 87 SER A N 1
ATOM 653 C CA . SER A 1 87 ? 4.884 -9.417 0.985 1.00 93.00 87 SER A CA 1
ATOM 654 C C . SER A 1 87 ? 6.332 -9.222 0.528 1.00 93.00 87 SER A C 1
ATOM 656 O O . SER A 1 87 ? 6.996 -10.190 0.159 1.00 93.00 87 SER A O 1
ATOM 658 N N . LYS A 1 88 ? 6.831 -7.980 0.538 1.00 89.81 88 LYS A N 1
ATOM 659 C CA . LYS A 1 88 ? 8.196 -7.625 0.145 1.00 89.81 88 LYS A CA 1
ATOM 660 C C . LYS A 1 88 ? 9.048 -7.304 1.383 1.00 89.81 88 LYS A C 1
ATOM 662 O O . LYS A 1 88 ? 8.652 -6.446 2.176 1.00 89.81 88 LYS A O 1
ATOM 667 N N . PRO A 1 89 ? 10.205 -7.967 1.570 1.00 89.56 89 PRO A N 1
ATOM 668 C CA . PRO A 1 89 ? 11.071 -7.723 2.720 1.00 89.56 89 PRO A CA 1
ATOM 669 C C . PRO A 1 89 ? 11.745 -6.349 2.633 1.00 89.56 89 PRO A C 1
ATOM 671 O O . PRO A 1 89 ? 11.877 -5.772 1.556 1.00 89.56 89 PRO A O 1
ATOM 674 N N . GLY A 1 90 ? 12.198 -5.835 3.778 1.00 91.44 90 GLY A N 1
ATOM 675 C CA . GLY A 1 90 ? 12.954 -4.580 3.844 1.00 91.44 90 GLY A CA 1
ATOM 676 C C . GLY A 1 90 ? 12.121 -3.310 3.657 1.00 91.44 90 GLY A C 1
ATOM 677 O O . GLY A 1 90 ? 12.695 -2.229 3.584 1.00 91.44 90 GLY A O 1
ATOM 678 N N . CYS A 1 91 ? 10.789 -3.415 3.596 1.00 94.00 91 CYS A N 1
ATOM 679 C CA . CYS A 1 91 ? 9.920 -2.244 3.646 1.00 94.00 91 CYS A CA 1
ATOM 680 C C . CYS A 1 91 ? 10.029 -1.557 5.017 1.00 94.00 91 CYS A C 1
ATOM 682 O O . CYS A 1 91 ? 10.051 -2.236 6.047 1.00 94.00 91 CYS A O 1
ATOM 684 N N . ILE A 1 92 ? 10.046 -0.223 5.041 1.00 95.75 92 ILE A N 1
ATOM 685 C CA . ILE A 1 92 ? 10.225 0.571 6.269 1.00 95.75 92 ILE A CA 1
ATOM 686 C C . ILE A 1 92 ? 9.091 1.589 6.392 1.00 95.75 92 ILE A C 1
ATOM 688 O O . ILE A 1 92 ? 8.801 2.305 5.440 1.00 95.75 92 ILE A O 1
ATOM 692 N N . LEU A 1 93 ? 8.454 1.662 7.566 1.00 97.25 93 LEU A N 1
ATOM 693 C CA . LEU A 1 93 ? 7.491 2.720 7.884 1.00 97.25 93 LEU A CA 1
ATOM 694 C C . LEU A 1 93 ? 8.254 4.010 8.196 1.00 97.25 93 LEU A C 1
ATOM 696 O O . LEU A 1 93 ? 9.076 4.033 9.114 1.00 97.25 93 LEU A O 1
ATOM 700 N N . ASN A 1 94 ? 7.960 5.075 7.459 1.00 96.69 94 ASN A N 1
ATOM 701 C CA . ASN A 1 94 ? 8.577 6.376 7.669 1.00 96.69 94 ASN A CA 1
ATOM 702 C C . ASN A 1 94 ? 8.070 7.041 8.957 1.00 96.69 94 ASN A C 1
ATOM 704 O O . ASN A 1 94 ? 7.010 6.715 9.501 1.00 96.69 94 ASN A O 1
ATOM 708 N N . SER A 1 95 ? 8.830 8.020 9.449 1.00 95.38 95 SER A N 1
ATOM 709 C CA . SER A 1 95 ? 8.546 8.728 10.707 1.00 95.38 95 SER A CA 1
ATOM 710 C C . SER A 1 95 ? 7.228 9.514 10.693 1.00 95.38 95 SER A C 1
ATOM 712 O O . SER A 1 95 ? 6.638 9.749 11.748 1.00 95.38 95 SER A O 1
ATOM 714 N N . ASP A 1 96 ? 6.719 9.870 9.513 1.00 94.44 96 ASP A N 1
ATOM 715 C CA . ASP A 1 96 ? 5.406 10.498 9.335 1.00 94.44 96 ASP A CA 1
ATOM 716 C C . ASP A 1 96 ? 4.228 9.553 9.654 1.00 94.44 96 ASP A C 1
ATOM 718 O O . ASP A 1 96 ? 3.094 10.011 9.855 1.00 94.44 96 ASP A O 1
ATOM 722 N N . SER A 1 97 ? 4.505 8.244 9.740 1.00 94.81 97 SER A N 1
ATOM 723 C CA . SER A 1 97 ? 3.537 7.154 9.883 1.00 94.81 97 SER A CA 1
ATOM 724 C C . SER A 1 97 ? 2.475 7.110 8.775 1.00 94.81 97 SER A C 1
ATOM 726 O O . SER A 1 97 ? 1.408 6.528 8.971 1.00 94.81 97 SER A O 1
ATOM 728 N N . LYS A 1 98 ? 2.733 7.754 7.636 1.00 96.12 98 LYS A N 1
ATOM 729 C CA . LYS A 1 98 ? 1.842 7.872 6.471 1.00 96.12 98 LYS A CA 1
ATOM 730 C C . LYS A 1 98 ? 2.479 7.355 5.187 1.00 96.12 98 LYS A C 1
ATOM 732 O O . LYS A 1 98 ? 1.781 7.253 4.181 1.00 96.12 98 LYS A O 1
ATOM 737 N N . SER A 1 99 ? 3.765 7.033 5.206 1.00 96.50 99 SER A N 1
ATOM 738 C CA . SER A 1 99 ? 4.448 6.462 4.058 1.00 96.50 99 SER A CA 1
ATOM 739 C C . SER A 1 99 ? 5.264 5.229 4.437 1.00 96.50 99 SER A C 1
ATOM 741 O O . SER A 1 99 ? 5.828 5.141 5.526 1.00 96.50 99 SER A O 1
ATOM 743 N N . ILE A 1 100 ? 5.294 4.243 3.543 1.00 96.44 100 ILE A N 1
ATOM 744 C CA . ILE A 1 100 ? 6.153 3.061 3.658 1.00 96.44 100 ILE A CA 1
ATOM 745 C C . ILE A 1 100 ? 7.107 3.068 2.471 1.00 96.44 100 ILE A C 1
ATOM 747 O O . ILE A 1 100 ? 6.660 3.043 1.325 1.00 96.44 100 ILE A O 1
ATOM 751 N N . GLN A 1 101 ? 8.408 3.059 2.735 1.00 95.31 101 GLN A N 1
ATOM 752 C CA . GLN A 1 101 ? 9.428 2.934 1.704 1.00 95.31 101 GLN A CA 1
ATOM 753 C C . GLN A 1 101 ? 9.516 1.481 1.228 1.00 95.31 101 GLN A C 1
ATOM 755 O O . GLN A 1 101 ? 9.650 0.561 2.037 1.00 95.31 101 GLN A O 1
ATOM 760 N N . ILE A 1 102 ? 9.476 1.285 -0.089 1.00 92.50 102 ILE A N 1
ATOM 761 C CA . ILE A 1 102 ? 9.717 0.010 -0.762 1.00 92.50 102 ILE A CA 1
ATOM 762 C C . ILE A 1 102 ? 11.144 0.047 -1.332 1.00 92.50 102 ILE A C 1
ATOM 764 O O . ILE A 1 102 ? 11.444 0.913 -2.163 1.00 92.50 102 ILE A O 1
ATOM 768 N N . PRO A 1 103 ? 12.040 -0.865 -0.913 1.00 88.38 103 PRO A N 1
ATOM 769 C CA . PRO A 1 103 ? 13.408 -0.899 -1.413 1.00 88.38 103 PRO A CA 1
ATOM 770 C C . PRO A 1 103 ? 13.458 -1.205 -2.913 1.00 88.38 103 PRO A C 1
ATOM 772 O O . PRO A 1 103 ? 12.750 -2.091 -3.409 1.00 88.38 103 PRO A O 1
ATOM 775 N N . ALA A 1 104 ? 14.344 -0.501 -3.622 1.00 83.69 104 ALA A N 1
ATOM 776 C CA . ALA A 1 104 ? 14.671 -0.801 -5.009 1.00 83.69 104 ALA A CA 1
ATOM 777 C C . ALA A 1 104 ? 15.088 -2.272 -5.160 1.00 83.69 104 ALA A C 1
ATOM 779 O O . ALA A 1 104 ? 15.650 -2.882 -4.248 1.00 83.69 104 ALA A O 1
ATOM 780 N N . GLY A 1 105 ? 14.799 -2.860 -6.315 1.00 76.31 105 GLY A N 1
ATOM 781 C CA . GLY A 1 105 ? 15.232 -4.219 -6.618 1.00 76.31 105 GLY A CA 1
ATOM 782 C C . GLY A 1 105 ? 14.336 -5.349 -6.086 1.00 76.31 105 GLY A C 1
ATOM 783 O O . GLY A 1 105 ? 14.566 -6.512 -6.401 1.00 76.31 105 GLY A O 1
ATOM 784 N N . THR A 1 106 ? 13.307 -5.041 -5.289 1.00 68.56 106 THR A N 1
ATOM 785 C CA . THR A 1 106 ? 12.428 -6.059 -4.663 1.00 68.56 106 THR A CA 1
ATOM 786 C C . THR A 1 106 ? 11.105 -6.281 -5.400 1.00 68.56 106 THR A C 1
ATOM 788 O O . THR A 1 106 ? 10.278 -7.118 -5.017 1.00 68.56 106 THR A O 1
ATOM 791 N N . THR A 1 107 ? 10.892 -5.534 -6.478 1.00 61.94 107 THR A N 1
ATOM 792 C CA . THR A 1 107 ? 9.576 -5.323 -7.078 1.00 61.94 107 THR A CA 1
ATOM 793 C C . THR A 1 107 ? 9.301 -6.189 -8.307 1.00 61.94 107 THR A C 1
ATOM 795 O O . THR A 1 107 ? 8.134 -6.333 -8.651 1.00 61.94 107 THR A O 1
ATOM 798 N N . TYR A 1 108 ? 10.313 -6.849 -8.879 1.00 57.56 108 TYR A N 1
ATOM 799 C CA . TYR A 1 108 ? 10.223 -7.535 -10.172 1.00 57.56 108 TYR A CA 1
ATOM 800 C C . TYR A 1 108 ? 9.313 -8.777 -10.170 1.00 57.56 108 TYR A C 1
ATOM 802 O O . TYR A 1 108 ? 9.431 -9.655 -9.310 1.00 57.56 108 TYR A O 1
ATOM 810 N N . LEU A 1 109 ? 8.432 -8.830 -11.171 1.00 52.28 109 LEU A N 1
ATOM 811 C CA . LEU A 1 109 ? 7.815 -10.027 -11.745 1.00 52.28 109 LEU A CA 1
ATOM 812 C C . LEU A 1 109 ? 8.268 -10.120 -13.201 1.00 52.28 109 LEU A C 1
ATOM 814 O O . LEU A 1 109 ? 8.337 -9.039 -13.833 1.00 52.28 109 LEU A O 1
#

Foldseek 3Di:
DDDDDDDPPPPDDPCPDLQAFKFKKKKAFADPDDDQQPKKKFKADPNDTFDIDTADPRRMDIDMGGHPDLAKIKIFIPDATDDMDMPFPPWAQDPVSGMIIDGGPRGGD